Protein AF-A0A1Q6JUI9-F1 (afdb_monomer)

Radius of gyration: 13.81 Å; Cα contacts (8 Å, |Δi|>4): 188; chains: 1; bounding box: 29×48×34 Å

Sequence (106 aa):
MAEVKETKLFIFLDKEDIKRMEGTIKFDGDLVRLSSDGDIEFVRAENNAAVGRGCGLDERNKKLADIIKAGQNVQIQVYKKGGFVPIDVTASDGMLDLRKIVKKAK

Foldseek 3Di:
DDPPPLQQAEFEQEPVLLVVLVVLVVQQQQKWAADPVRWIFRAHPPPRDTPDIGGCPPPSNVSVSCQLVCFCSYWYWYQEVPGTDTAPFGADPRMGGSCSVNVVRD

Mean predicted aligned error: 5.69 Å

Solvent-accessible surface area (backbone atoms only — not comparable to full-atom values): 6004 Å² total; per-residue (Å²): 132,82,82,77,74,75,76,64,41,76,44,79,39,44,68,66,55,48,52,49,48,53,50,38,41,74,65,54,24,35,26,36,32,66,45,98,88,55,26,36,34,26,16,25,80,90,76,65,48,72,73,46,75,45,62,22,83,39,78,87,36,31,62,58,47,50,45,37,73,40,26,82,47,45,43,38,26,38,47,42,100,91,46,72,42,79,50,98,68,58,29,54,96,56,32,32,57,47,59,65,53,51,63,73,52,110

Secondary structure (DSSP, 8-state):
-------PEEEEE-HHHHHHHHHHHHTT--EEEE-TTS-EEEE-TTT--EEEEE-TTSHHHHHHHHHHHHTTSEEEEEEETTEEEEE----BTTEEEHHHHHHTT-

Structure (mmCIF, N/CA/C/O backbone):
data_AF-A0A1Q6JUI9-F1
#
_entry.id   AF-A0A1Q6JUI9-F1
#
loop_
_atom_site.group_PDB
_atom_site.id
_atom_site.type_symbol
_atom_site.label_atom_id
_atom_site.label_alt_id
_atom_site.label_comp_id
_atom_site.label_asym_id
_atom_site.label_entity_id
_atom_site.label_seq_id
_atom_site.pdbx_PDB_ins_code
_atom_site.Cartn_x
_atom_site.Cartn_y
_atom_site.Cartn_z
_atom_site.occupancy
_atom_site.B_iso_or_equiv
_atom_site.auth_seq_id
_atom_site.auth_comp_id
_atom_site.auth_asym_id
_atom_site.auth_atom_id
_atom_site.pdbx_PDB_model_num
ATOM 1 N N . MET A 1 1 ? -5.969 -35.258 3.066 1.00 43.38 1 MET A N 1
ATOM 2 C CA . MET A 1 1 ? -5.385 -34.002 2.557 1.00 43.38 1 MET A CA 1
ATOM 3 C C . MET A 1 1 ? -5.637 -32.955 3.621 1.00 43.38 1 MET A C 1
ATOM 5 O O . MET A 1 1 ? -6.794 -32.650 3.867 1.00 43.38 1 MET A O 1
ATOM 9 N N . ALA A 1 2 ? -4.606 -32.533 4.352 1.00 47.38 2 ALA A N 1
ATOM 10 C CA . ALA A 1 2 ? -4.763 -31.430 5.291 1.00 47.38 2 ALA A CA 1
ATOM 11 C C . ALA A 1 2 ? -4.923 -30.157 4.455 1.00 47.38 2 ALA A C 1
ATOM 13 O O . ALA A 1 2 ? -4.040 -29.851 3.656 1.00 47.38 2 ALA A O 1
ATOM 14 N N . GLU A 1 3 ? -6.055 -29.465 4.588 1.00 51.28 3 GLU A N 1
ATOM 15 C CA . GLU A 1 3 ? -6.160 -28.080 4.136 1.00 51.28 3 GLU A CA 1
ATOM 16 C C . GLU A 1 3 ? -5.033 -27.311 4.822 1.00 51.28 3 GLU A C 1
ATOM 18 O O . GLU A 1 3 ? -5.044 -27.116 6.041 1.00 51.28 3 GLU A O 1
ATOM 23 N N . VAL A 1 4 ? -4.017 -26.927 4.051 1.00 56.41 4 VAL A N 1
ATOM 24 C CA . VAL A 1 4 ? -3.057 -25.925 4.493 1.00 56.41 4 VAL A CA 1
ATOM 25 C C . VAL A 1 4 ? -3.888 -24.660 4.638 1.00 56.41 4 VAL A C 1
ATOM 27 O O . VAL A 1 4 ? -4.201 -24.009 3.647 1.00 56.41 4 VAL A O 1
ATOM 30 N N . LYS A 1 5 ? -4.340 -24.361 5.860 1.00 53.62 5 LYS A N 1
ATOM 31 C CA . LYS A 1 5 ? -4.909 -23.054 6.177 1.00 53.62 5 LYS A CA 1
ATOM 32 C C . LYS A 1 5 ? -3.805 -22.052 5.892 1.00 53.62 5 LYS A C 1
ATOM 34 O O . LYS A 1 5 ? -2.903 -21.896 6.711 1.00 53.62 5 LYS A O 1
ATOM 39 N N . GLU A 1 6 ? -3.836 -21.437 4.716 1.00 62.97 6 GLU A N 1
ATOM 40 C CA . GLU A 1 6 ? -2.978 -20.304 4.419 1.00 62.97 6 GLU A CA 1
ATOM 41 C C . GLU A 1 6 ? -3.217 -19.272 5.519 1.00 62.97 6 GLU A C 1
ATOM 43 O O . GLU A 1 6 ? -4.323 -18.754 5.700 1.00 62.97 6 GLU A O 1
ATOM 48 N N . THR A 1 7 ? -2.200 -19.066 6.355 1.00 71.75 7 THR A N 1
ATOM 49 C CA . THR A 1 7 ? -2.275 -18.094 7.437 1.00 71.75 7 THR A CA 1
ATOM 50 C C . THR A 1 7 ? -2.362 -16.724 6.787 1.00 71.75 7 THR A C 1
ATOM 52 O O . THR A 1 7 ? -1.365 -16.222 6.267 1.00 71.75 7 THR A O 1
ATOM 55 N N . LYS A 1 8 ? -3.560 -16.136 6.798 1.00 82.38 8 LYS A N 1
ATOM 56 C CA . LYS A 1 8 ? -3.782 -14.786 6.283 1.00 82.38 8 LYS A CA 1
ATOM 57 C C . LYS A 1 8 ? -2.912 -13.811 7.070 1.00 82.38 8 LYS A C 1
ATOM 59 O O . LYS A 1 8 ? -3.019 -13.738 8.295 1.00 82.38 8 LYS A O 1
ATOM 64 N N . LEU A 1 9 ? -2.044 -13.074 6.382 1.00 88.69 9 LEU A N 1
ATOM 65 C CA . LEU A 1 9 ? -1.188 -12.074 7.011 1.00 88.69 9 LEU A CA 1
ATOM 66 C C . LEU A 1 9 ? -2.037 -10.866 7.419 1.00 88.69 9 LEU A C 1
ATOM 68 O O . LEU A 1 9 ? -2.724 -10.281 6.586 1.00 88.69 9 LEU A O 1
ATOM 72 N N . PHE A 1 10 ? -1.993 -10.466 8.687 1.00 90.62 10 PHE A N 1
ATOM 73 C CA . PHE A 1 10 ? -2.701 -9.276 9.163 1.00 90.62 10 PHE A CA 1
ATOM 74 C C . PHE A 1 10 ? -1.737 -8.101 9.262 1.00 90.62 10 PHE A C 1
ATOM 76 O O . PHE A 1 10 ? -0.766 -8.158 10.015 1.00 90.62 10 PHE A O 1
ATOM 83 N N . ILE A 1 11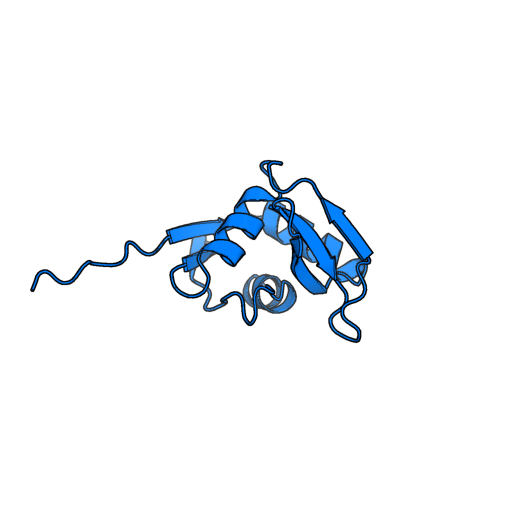 ? -2.021 -7.026 8.526 1.00 91.62 11 ILE A N 1
ATOM 84 C CA . ILE A 1 11 ? -1.202 -5.811 8.540 1.00 91.62 11 ILE A CA 1
ATOM 85 C C . ILE A 1 11 ? -2.035 -4.650 9.053 1.00 91.62 11 ILE A C 1
ATOM 87 O O . ILE A 1 11 ? -3.092 -4.337 8.509 1.00 91.62 11 ILE A O 1
ATOM 91 N N . PHE A 1 12 ? -1.529 -4.005 10.101 1.00 92.75 12 PHE A N 1
ATOM 92 C CA . PHE A 1 12 ? -2.189 -2.906 10.791 1.00 92.75 12 PHE A CA 1
ATOM 93 C C . PHE A 1 12 ? -1.539 -1.577 10.404 1.00 92.75 12 PHE A C 1
ATOM 95 O O . PHE A 1 12 ? -0.367 -1.327 10.702 1.00 92.75 12 PHE A O 1
ATOM 102 N N . LEU A 1 13 ? -2.324 -0.737 9.734 1.00 92.38 13 LEU A N 1
ATOM 103 C CA . LEU A 1 13 ? -1.950 0.603 9.306 1.00 92.38 13 LEU A CA 1
ATOM 104 C C . LEU A 1 13 ? -2.530 1.620 10.285 1.00 92.38 13 LEU A C 1
ATOM 106 O O . LEU A 1 13 ? -3.751 1.734 10.430 1.00 92.38 13 LEU A O 1
ATOM 110 N N . ASP A 1 14 ? -1.655 2.338 10.975 1.00 91.94 14 ASP A N 1
ATOM 111 C CA . ASP A 1 14 ? -2.038 3.366 11.936 1.00 91.94 14 ASP A CA 1
ATOM 112 C C . ASP A 1 14 ? -2.235 4.742 11.271 1.00 91.94 14 ASP A C 1
ATOM 114 O O . ASP A 1 14 ? -2.178 4.907 10.051 1.00 91.94 14 ASP A O 1
ATOM 118 N N . LYS A 1 15 ? -2.504 5.767 12.086 1.00 90.12 15 LYS A N 1
ATOM 119 C CA . LYS A 1 15 ? -2.712 7.136 11.592 1.00 90.12 15 LYS A CA 1
ATOM 120 C C . LYS A 1 15 ? -1.482 7.716 10.895 1.00 90.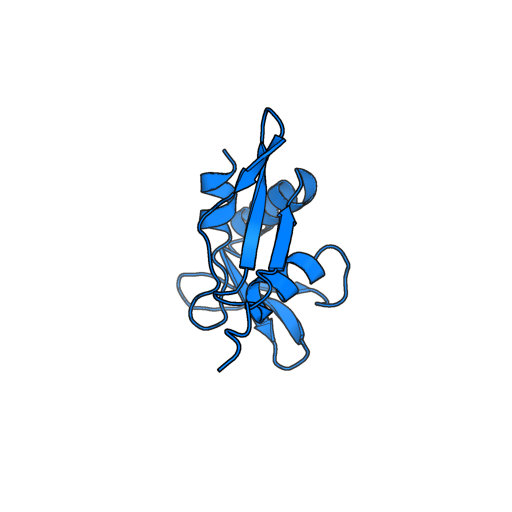12 15 LYS A C 1
ATOM 122 O O . LYS A 1 15 ? -1.651 8.540 9.999 1.00 90.12 15 LYS A O 1
ATOM 127 N N . GLU A 1 16 ? -0.275 7.375 11.334 1.00 90.44 16 GLU A N 1
ATOM 128 C CA . GLU A 1 16 ? 0.951 7.871 10.714 1.00 90.44 16 GLU A CA 1
ATOM 129 C C . GLU A 1 16 ? 1.194 7.199 9.369 1.00 90.44 16 GLU A C 1
ATOM 131 O O . GLU A 1 16 ? 1.545 7.889 8.412 1.00 90.44 16 GLU A O 1
ATOM 136 N N . ASP A 1 17 ? 0.926 5.896 9.265 1.00 91.12 17 ASP A N 1
ATOM 137 C CA . ASP A 1 17 ? 0.983 5.173 7.995 1.00 91.12 17 ASP A CA 1
ATOM 138 C C . ASP A 1 17 ? 0.049 5.812 6.960 1.00 91.12 17 ASP A C 1
ATOM 140 O O . ASP A 1 17 ? 0.474 6.152 5.855 1.00 91.12 17 ASP A O 1
ATOM 144 N N . ILE A 1 18 ? -1.210 6.068 7.339 1.00 91.75 18 ILE A N 1
ATOM 145 C CA . ILE A 1 18 ? -2.187 6.706 6.447 1.00 91.75 18 ILE A CA 1
ATOM 146 C C . ILE A 1 18 ? -1.761 8.127 6.065 1.00 91.75 18 ILE A C 1
ATOM 148 O O . ILE A 1 18 ? -1.820 8.476 4.887 1.00 91.75 18 ILE A O 1
ATOM 152 N N . LYS A 1 19 ? -1.274 8.939 7.015 1.00 90.44 19 LYS A N 1
ATOM 153 C CA . LYS A 1 19 ? -0.770 10.293 6.717 1.00 90.44 19 LYS A CA 1
ATOM 154 C C . LYS A 1 19 ? 0.407 10.277 5.743 1.00 90.44 19 LYS A C 1
ATOM 156 O O . LYS A 1 19 ? 0.507 11.164 4.898 1.00 90.44 19 LYS A O 1
ATOM 161 N N . ARG A 1 20 ? 1.303 9.293 5.855 1.00 89.44 20 ARG A N 1
ATOM 162 C CA . ARG A 1 20 ? 2.432 9.133 4.928 1.00 89.44 20 ARG A CA 1
ATOM 163 C C . ARG A 1 20 ? 1.940 8.777 3.531 1.00 89.44 20 ARG A C 1
ATOM 165 O O . ARG A 1 20 ? 2.348 9.439 2.585 1.00 89.44 20 ARG A O 1
ATOM 172 N N . MET A 1 21 ? 1.013 7.825 3.412 1.00 91.50 21 MET A N 1
ATOM 173 C CA . MET A 1 21 ? 0.396 7.472 2.125 1.00 91.50 21 MET A CA 1
ATOM 174 C C . MET A 1 21 ? -0.333 8.667 1.497 1.00 91.50 21 MET A C 1
ATOM 176 O O . MET A 1 21 ? -0.188 8.915 0.305 1.00 91.50 21 MET A O 1
ATOM 180 N N . GLU A 1 22 ? -1.063 9.454 2.295 1.00 91.25 22 GLU A N 1
ATOM 181 C CA . GLU A 1 22 ? -1.664 10.716 1.845 1.00 91.25 22 GLU A CA 1
ATOM 182 C C . GLU A 1 22 ? -0.616 11.710 1.338 1.00 91.25 22 GLU A C 1
ATOM 184 O O . GLU A 1 22 ? -0.853 12.394 0.344 1.00 91.25 22 GLU A O 1
ATOM 189 N N . GLY A 1 23 ? 0.530 11.799 2.015 1.00 90.94 23 GLY A N 1
ATOM 190 C CA . GLY A 1 23 ? 1.673 12.587 1.570 1.00 90.94 23 GLY A CA 1
ATOM 191 C C . GLY A 1 23 ? 2.169 12.130 0.203 1.00 90.94 23 GLY A C 1
ATOM 192 O O . GLY A 1 23 ? 2.234 12.944 -0.708 1.00 90.94 23 GLY A O 1
ATOM 193 N N . THR A 1 24 ? 2.439 10.837 0.031 1.00 90.75 24 THR A N 1
ATOM 194 C CA . THR A 1 24 ? 2.912 10.278 -1.242 1.00 90.75 24 THR A CA 1
ATOM 195 C C . THR A 1 24 ? 1.937 10.541 -2.392 1.00 90.75 24 THR A C 1
ATOM 197 O O . THR A 1 24 ? 2.361 10.992 -3.453 1.00 90.75 24 THR A O 1
ATOM 200 N N . ILE A 1 25 ? 0.632 10.347 -2.173 1.00 92.06 25 ILE A N 1
ATOM 201 C CA . ILE A 1 25 ? -0.403 10.630 -3.183 1.00 92.06 25 ILE A CA 1
ATOM 202 C C . ILE A 1 25 ? -0.391 12.112 -3.587 1.00 92.06 25 ILE A C 1
ATOM 204 O O . ILE A 1 25 ? -0.552 12.433 -4.758 1.00 92.06 25 ILE A O 1
ATOM 208 N N . LYS A 1 26 ? -0.159 13.038 -2.644 1.00 90.81 26 LYS A N 1
ATOM 209 C CA . LYS A 1 26 ? -0.037 14.476 -2.956 1.00 90.81 26 LYS A CA 1
ATOM 210 C C . LYS A 1 26 ? 1.185 14.819 -3.816 1.00 90.81 26 LYS A C 1
ATOM 212 O O . LYS A 1 26 ? 1.212 15.906 -4.381 1.00 90.81 26 LYS A O 1
ATOM 217 N N . PHE A 1 27 ? 2.173 13.929 -3.894 1.00 88.19 27 PHE A N 1
ATOM 218 C CA . PHE A 1 27 ? 3.352 14.041 -4.757 1.00 88.19 27 PHE A CA 1
ATOM 219 C C . PHE A 1 27 ? 3.264 13.103 -5.980 1.00 88.19 27 PHE A C 1
ATOM 221 O O . PHE A 1 27 ? 4.288 12.646 -6.484 1.00 88.19 27 PHE A O 1
ATOM 228 N N . ASP A 1 28 ? 2.047 12.789 -6.437 1.00 89.25 28 ASP A N 1
ATOM 229 C CA . ASP A 1 28 ? 1.734 11.928 -7.592 1.00 89.25 28 ASP A CA 1
ATOM 230 C C . ASP A 1 28 ? 2.181 10.454 -7.471 1.00 89.25 28 ASP A C 1
ATOM 232 O O . ASP A 1 28 ? 2.163 9.704 -8.448 1.00 89.25 28 ASP A O 1
ATOM 236 N N . GLY A 1 29 ? 2.561 9.985 -6.280 1.00 91.75 29 GLY A N 1
ATOM 237 C CA . GLY A 1 29 ? 2.901 8.579 -6.035 1.00 91.75 29 GLY A CA 1
ATOM 238 C C . GLY A 1 29 ? 1.677 7.750 -5.653 1.00 91.75 29 GLY A C 1
ATOM 239 O O . GLY A 1 29 ? 1.536 7.335 -4.504 1.00 91.75 29 GLY A O 1
ATOM 240 N N . ASP A 1 30 ? 0.779 7.534 -6.610 1.00 93.12 30 ASP A N 1
ATOM 241 C CA . ASP A 1 30 ? -0.493 6.826 -6.404 1.00 93.12 30 ASP A CA 1
ATOM 242 C C . ASP A 1 30 ? -0.333 5.327 -6.128 1.00 93.12 30 ASP A C 1
ATOM 244 O O . ASP A 1 30 ? -1.122 4.728 -5.385 1.00 93.12 30 ASP A O 1
ATOM 248 N N . LEU A 1 31 ? 0.657 4.713 -6.772 1.00 94.19 31 LEU A N 1
ATOM 249 C CA . LEU A 1 31 ? 0.899 3.280 -6.736 1.00 94.19 31 LEU A CA 1
ATOM 250 C C . LEU A 1 31 ? 2.238 2.987 -6.067 1.00 94.19 31 LEU A C 1
ATOM 252 O O . LEU A 1 31 ? 3.182 3.776 -6.133 1.00 94.19 31 LEU A O 1
ATOM 256 N N . VAL A 1 32 ? 2.324 1.813 -5.454 1.00 94.00 32 VAL A N 1
ATOM 257 C CA . VAL A 1 32 ? 3.536 1.319 -4.807 1.00 94.00 32 VAL A CA 1
ATOM 258 C C . VAL A 1 32 ? 3.869 -0.062 -5.326 1.00 94.00 32 VAL A C 1
ATOM 260 O O . VAL A 1 32 ? 2.999 -0.926 -5.360 1.00 94.00 32 VAL A O 1
ATOM 263 N N . ARG A 1 33 ? 5.127 -0.297 -5.685 1.00 93.25 33 ARG A N 1
ATOM 264 C CA . ARG A 1 33 ? 5.622 -1.625 -6.063 1.00 93.25 33 ARG A CA 1
ATOM 265 C C . ARG A 1 33 ? 6.945 -1.931 -5.381 1.00 93.25 33 ARG A C 1
ATOM 267 O O . ARG A 1 33 ? 7.596 -1.032 -4.849 1.00 93.25 33 ARG A O 1
ATOM 274 N N . LEU A 1 34 ? 7.339 -3.198 -5.429 1.00 92.44 34 LEU A N 1
ATOM 275 C CA . LEU A 1 34 ? 8.680 -3.612 -5.036 1.00 92.44 34 LEU A CA 1
ATOM 276 C C . LEU A 1 34 ? 9.618 -3.584 -6.242 1.00 92.44 34 LEU A C 1
ATOM 278 O O . LEU A 1 34 ? 9.271 -4.092 -7.308 1.00 92.44 34 LEU A O 1
ATOM 282 N N . SER A 1 35 ? 10.802 -3.006 -6.063 1.00 88.38 35 SER A N 1
ATOM 283 C CA . SER A 1 35 ? 11.901 -3.154 -7.012 1.00 88.38 35 SER A CA 1
ATOM 284 C C . SER A 1 35 ? 12.500 -4.560 -6.917 1.00 88.38 35 SER A C 1
ATOM 286 O O . SER A 1 35 ? 12.270 -5.294 -5.951 1.00 88.38 35 SER A O 1
ATOM 288 N N . SER A 1 36 ? 13.332 -4.920 -7.894 1.00 85.06 36 SER A N 1
ATOM 289 C CA . SER A 1 36 ? 14.081 -6.184 -7.895 1.00 85.06 36 SER A CA 1
ATOM 290 C C . SER A 1 36 ? 14.979 -6.358 -6.663 1.00 85.06 36 SER A C 1
ATOM 292 O O . SER A 1 36 ? 15.239 -7.485 -6.252 1.00 85.06 36 SER A O 1
ATOM 294 N N . ASP A 1 37 ? 15.410 -5.252 -6.050 1.00 84.50 37 ASP A N 1
ATOM 295 C CA . ASP A 1 37 ? 16.263 -5.246 -4.856 1.00 84.50 37 ASP A CA 1
ATOM 296 C C . ASP A 1 37 ? 15.450 -5.356 -3.550 1.00 84.50 37 ASP A C 1
ATOM 298 O O . ASP A 1 37 ? 16.011 -5.384 -2.456 1.00 84.50 37 ASP A O 1
ATOM 302 N N . GLY A 1 38 ? 14.116 -5.407 -3.647 1.00 84.12 38 GLY A N 1
ATOM 303 C CA . GLY A 1 38 ? 13.209 -5.438 -2.501 1.00 84.12 38 GLY A CA 1
ATOM 304 C C . GLY A 1 38 ? 12.911 -4.066 -1.892 1.00 84.12 38 GLY A C 1
ATOM 305 O O . GLY A 1 38 ? 12.289 -4.009 -0.830 1.00 84.12 38 GLY A O 1
ATOM 306 N N . ASP A 1 39 ? 13.318 -2.981 -2.554 1.00 89.69 39 ASP A N 1
ATOM 307 C CA . ASP A 1 39 ? 12.960 -1.614 -2.174 1.00 89.69 39 ASP A CA 1
ATOM 308 C C . ASP A 1 39 ? 11.554 -1.245 -2.619 1.00 89.69 39 ASP A C 1
ATOM 310 O O . ASP A 1 39 ? 10.983 -1.859 -3.514 1.00 89.69 39 ASP A O 1
ATOM 314 N N . ILE A 1 40 ? 11.013 -0.189 -2.022 1.00 92.00 40 ILE A 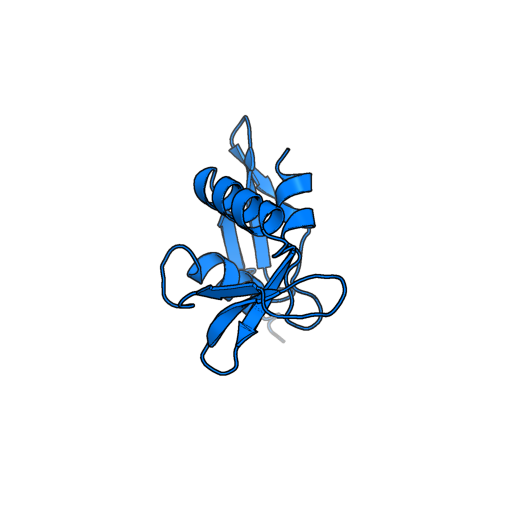N 1
ATOM 315 C CA . ILE A 1 40 ? 9.725 0.363 -2.407 1.00 92.00 40 ILE A CA 1
ATOM 316 C C . ILE A 1 40 ? 9.914 1.457 -3.457 1.00 92.00 40 ILE A C 1
ATOM 318 O O . ILE A 1 40 ? 10.660 2.413 -3.247 1.00 92.00 40 ILE A O 1
ATOM 322 N N . GLU A 1 41 ? 9.185 1.348 -4.562 1.00 93.81 41 GLU A N 1
ATOM 323 C CA . GLU A 1 41 ? 9.056 2.399 -5.568 1.00 93.81 41 GLU A CA 1
ATOM 324 C C . GLU A 1 41 ? 7.646 2.981 -5.536 1.00 93.81 41 GLU A C 1
ATOM 326 O O . GLU A 1 41 ? 6.655 2.251 -5.619 1.00 93.81 41 GLU A O 1
ATOM 331 N N . PHE A 1 42 ? 7.569 4.305 -5.449 1.00 93.25 42 PHE A N 1
ATOM 332 C CA . PHE A 1 42 ? 6.335 5.063 -5.605 1.00 93.25 42 PHE A CA 1
ATOM 333 C C . PHE A 1 42 ? 6.227 5.487 -7.064 1.00 93.25 42 PHE A C 1
ATOM 335 O O . PHE A 1 42 ? 7.145 6.122 -7.591 1.00 93.25 42 PHE A O 1
ATOM 342 N N . VAL A 1 43 ? 5.129 5.129 -7.722 1.00 94.44 43 VAL A N 1
ATOM 343 C CA . VAL A 1 43 ? 4.947 5.353 -9.158 1.00 94.44 43 VAL A CA 1
ATOM 344 C C . VAL A 1 43 ? 3.607 6.015 -9.454 1.00 94.44 43 VAL A C 1
ATOM 346 O O . VAL A 1 43 ? 2.625 5.841 -8.726 1.00 94.44 43 VAL A O 1
ATOM 349 N N . A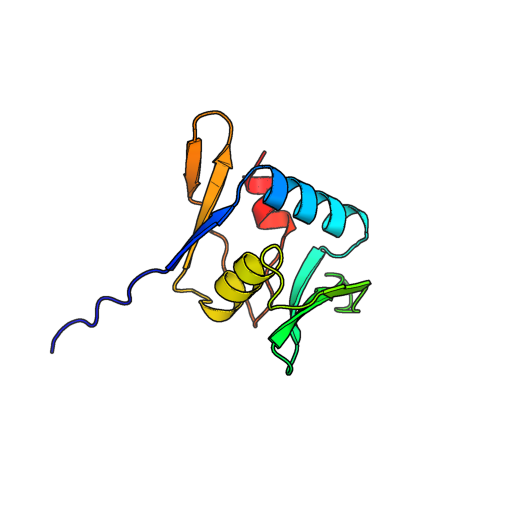RG A 1 44 ? 3.565 6.774 -10.548 1.00 94.00 44 ARG A N 1
ATOM 350 C CA . ARG A 1 44 ? 2.335 7.404 -11.035 1.00 94.00 44 ARG A CA 1
ATOM 351 C C . ARG A 1 44 ? 1.421 6.370 -11.671 1.00 94.00 44 ARG A C 1
ATOM 353 O O . ARG A 1 44 ? 1.879 5.543 -12.456 1.00 94.00 44 ARG A O 1
ATOM 360 N N . ALA A 1 45 ? 0.120 6.476 -11.419 1.00 90.94 45 ALA A N 1
ATOM 361 C CA . ALA A 1 45 ? -0.860 5.581 -12.031 1.00 90.94 45 ALA A CA 1
ATOM 362 C C . ALA A 1 45 ? -1.012 5.781 -13.554 1.00 90.94 45 ALA A C 1
ATOM 364 O O . ALA A 1 45 ? -1.430 4.859 -14.244 1.00 90.94 45 ALA A O 1
ATOM 365 N N . GLU A 1 46 ? -0.698 6.971 -14.080 1.00 89.69 46 GLU A N 1
ATOM 366 C CA . GLU A 1 46 ? -0.902 7.312 -15.499 1.00 89.69 46 GLU A CA 1
ATOM 367 C C . GLU A 1 46 ? 0.102 6.638 -16.451 1.00 89.69 46 GLU A C 1
ATOM 369 O O . GLU A 1 46 ? -0.254 6.262 -17.564 1.00 89.69 46 GLU A O 1
ATOM 374 N N . ASN A 1 47 ? 1.361 6.499 -16.028 1.00 90.69 47 ASN A N 1
ATOM 375 C CA . ASN A 1 47 ? 2.473 6.111 -16.900 1.00 90.69 47 ASN A CA 1
ATOM 376 C C . ASN A 1 47 ? 3.484 5.173 -16.223 1.00 90.69 47 ASN A C 1
ATOM 378 O O . ASN A 1 47 ? 4.508 4.853 -16.823 1.00 90.69 47 ASN A O 1
ATOM 382 N N . ASN A 1 48 ? 3.225 4.746 -14.981 1.00 89.38 48 ASN A N 1
ATOM 383 C CA . ASN A 1 48 ? 4.120 3.914 -14.174 1.00 89.38 48 ASN A CA 1
ATOM 384 C C . ASN A 1 48 ? 5.533 4.499 -13.978 1.00 89.38 48 ASN A C 1
ATOM 386 O O . ASN A 1 48 ? 6.465 3.762 -13.647 1.00 89.38 48 ASN A O 1
ATOM 390 N N . ALA A 1 49 ? 5.710 5.812 -14.160 1.00 91.44 49 ALA A N 1
ATOM 391 C CA . ALA A 1 49 ? 6.977 6.477 -13.897 1.00 91.44 49 ALA A CA 1
ATOM 392 C C . ALA A 1 49 ? 7.220 6.557 -12.386 1.00 91.44 49 ALA A C 1
ATOM 394 O O . ALA A 1 49 ? 6.334 6.959 -11.625 1.00 91.44 49 ALA A O 1
ATOM 395 N N . ALA A 1 50 ? 8.429 6.196 -11.958 1.00 91.38 50 ALA A N 1
ATOM 396 C CA . ALA A 1 50 ? 8.840 6.328 -10.569 1.00 91.38 50 ALA A CA 1
ATOM 397 C C . ALA A 1 50 ? 9.014 7.803 -10.194 1.00 91.38 50 ALA A C 1
ATOM 399 O O . ALA A 1 50 ? 9.722 8.549 -10.868 1.00 91.38 50 ALA A O 1
ATOM 400 N N . VAL A 1 51 ? 8.374 8.207 -9.100 1.00 91.50 51 VAL A N 1
ATOM 401 C CA . VAL A 1 51 ? 8.474 9.556 -8.515 1.00 91.50 51 VAL A CA 1
ATOM 402 C C . VAL A 1 51 ? 9.293 9.566 -7.231 1.00 91.50 51 VAL A C 1
ATOM 404 O O . VAL A 1 51 ? 9.724 10.621 -6.775 1.00 91.50 51 VAL A O 1
ATOM 407 N N . GLY A 1 52 ? 9.543 8.391 -6.657 1.00 89.19 52 GLY A N 1
ATOM 408 C CA . GLY A 1 52 ? 10.375 8.240 -5.477 1.00 89.19 52 GLY A CA 1
ATOM 409 C C . GLY A 1 52 ? 10.709 6.783 -5.202 1.00 89.19 52 GLY A C 1
ATOM 410 O O . GLY A 1 52 ? 10.009 5.869 -5.639 1.00 89.19 52 GLY A O 1
ATOM 411 N N . ARG A 1 53 ? 11.782 6.577 -4.441 1.00 89.62 53 ARG A N 1
ATOM 412 C CA . ARG A 1 53 ? 12.219 5.264 -3.966 1.00 89.62 53 ARG A CA 1
ATOM 413 C C . ARG A 1 53 ? 12.500 5.348 -2.472 1.00 89.62 53 ARG A C 1
ATOM 415 O O . ARG A 1 53 ? 12.995 6.363 -1.986 1.00 89.62 53 ARG A O 1
ATOM 422 N N . GLY A 1 54 ? 12.164 4.292 -1.749 1.00 85.94 54 GLY A N 1
ATOM 423 C CA . GLY A 1 54 ? 12.422 4.156 -0.323 1.00 85.94 54 GLY A CA 1
ATOM 424 C C . GLY A 1 54 ? 12.989 2.780 -0.012 1.00 85.94 54 GLY A C 1
ATOM 425 O O . GLY A 1 54 ? 12.627 1.797 -0.654 1.00 85.94 54 GLY A O 1
ATOM 426 N N . CYS A 1 55 ? 13.862 2.708 0.992 1.00 83.81 55 CYS A N 1
ATOM 427 C CA . CYS A 1 55 ? 14.413 1.435 1.448 1.00 83.81 55 CYS A CA 1
ATOM 428 C C . CYS A 1 55 ? 13.278 0.522 1.931 1.00 83.81 55 CYS A C 1
ATOM 430 O O . CYS A 1 55 ? 12.518 0.914 2.821 1.00 83.81 55 CYS A O 1
ATOM 432 N N . GLY A 1 56 ? 13.157 -0.678 1.362 1.00 75.44 56 GLY A N 1
ATOM 433 C CA . GLY A 1 56 ? 12.084 -1.624 1.710 1.00 75.44 56 GLY A CA 1
ATOM 434 C C . GLY A 1 56 ? 12.227 -2.241 3.105 1.00 75.44 56 GLY A C 1
ATOM 435 O O . GLY A 1 56 ? 11.267 -2.783 3.650 1.00 75.44 56 GLY A O 1
ATOM 436 N N . LEU A 1 57 ? 13.420 -2.124 3.697 1.00 76.94 57 LEU A N 1
ATOM 437 C CA . LEU A 1 57 ? 13.728 -2.562 5.059 1.00 76.94 57 LEU A CA 1
ATOM 438 C C . LEU A 1 57 ? 13.459 -1.482 6.116 1.00 76.94 57 LEU A C 1
ATOM 440 O O . LEU A 1 57 ? 13.477 -1.797 7.305 1.00 76.94 57 LEU A O 1
ATOM 444 N N . ASP A 1 58 ? 13.206 -0.231 5.710 1.00 83.75 58 ASP A N 1
ATOM 445 C CA . ASP A 1 58 ? 12.767 0.811 6.643 1.00 83.75 58 ASP A CA 1
ATOM 446 C C . ASP A 1 58 ? 11.424 0.390 7.248 1.00 83.75 58 ASP A C 1
ATOM 448 O O . ASP A 1 58 ? 10.509 -0.017 6.528 1.00 83.75 58 ASP A O 1
ATOM 452 N N . GLU A 1 59 ? 11.294 0.486 8.570 1.00 77.88 59 GLU A N 1
ATOM 453 C CA . GLU A 1 59 ? 10.099 0.054 9.303 1.00 77.88 59 GLU A CA 1
ATOM 454 C C . GLU A 1 59 ? 8.807 0.670 8.736 1.00 77.88 59 GLU A C 1
ATOM 456 O O . GLU A 1 59 ? 7.764 0.015 8.690 1.00 77.88 59 GLU A O 1
ATOM 461 N N . ARG A 1 60 ? 8.896 1.897 8.206 1.00 78.06 60 ARG A N 1
ATOM 462 C CA . ARG A 1 60 ? 7.777 2.634 7.599 1.00 78.06 60 ARG A CA 1
ATOM 463 C C . ARG A 1 60 ? 7.353 2.067 6.243 1.00 78.06 60 ARG A C 1
ATOM 465 O O . ARG A 1 60 ? 6.193 2.190 5.863 1.00 78.06 60 ARG A O 1
ATOM 472 N N . ASN A 1 61 ? 8.279 1.446 5.520 1.00 85.19 61 ASN A N 1
ATOM 473 C CA . ASN A 1 61 ? 8.068 0.868 4.192 1.00 85.19 61 ASN A CA 1
ATOM 474 C C . ASN A 1 61 ? 7.817 -0.641 4.249 1.00 85.19 61 ASN A C 1
ATOM 476 O O . ASN A 1 61 ? 7.149 -1.190 3.372 1.00 85.19 61 AS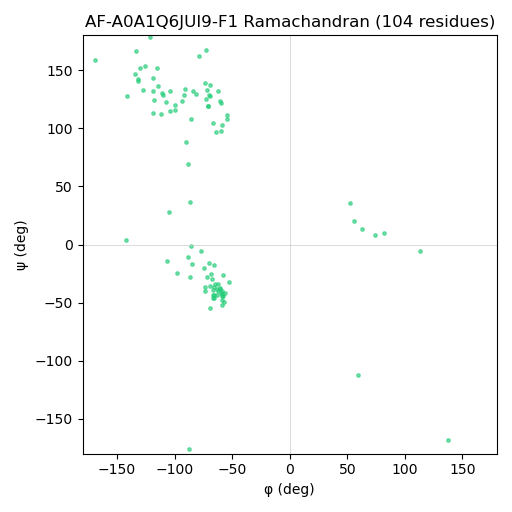N A O 1
ATOM 480 N N . LYS A 1 62 ? 8.295 -1.305 5.304 1.00 87.44 62 LYS A N 1
ATOM 481 C CA . LYS A 1 62 ? 8.165 -2.748 5.503 1.00 87.44 62 LYS A CA 1
ATOM 482 C C . LYS A 1 62 ? 6.710 -3.209 5.463 1.00 87.44 62 LYS A C 1
ATOM 484 O O . LYS A 1 62 ? 6.407 -4.186 4.792 1.00 87.44 62 LYS A O 1
ATOM 489 N N . LYS A 1 63 ? 5.788 -2.463 6.086 1.00 90.56 63 LYS A N 1
ATOM 490 C CA . LYS A 1 63 ? 4.349 -2.781 6.035 1.00 90.56 63 LYS A CA 1
ATOM 491 C C . LYS A 1 63 ? 3.816 -2.797 4.597 1.00 90.56 63 LYS A C 1
ATOM 493 O O . LYS A 1 63 ? 3.074 -3.701 4.236 1.00 90.56 63 LYS A O 1
ATOM 498 N N . LEU A 1 64 ? 4.206 -1.827 3.765 1.00 90.69 64 LEU A N 1
ATOM 499 C CA . LEU A 1 64 ? 3.820 -1.783 2.349 1.00 90.69 64 LEU A CA 1
ATOM 500 C C . LEU A 1 64 ? 4.446 -2.944 1.566 1.00 90.69 64 LEU A C 1
ATOM 502 O O . LEU A 1 64 ? 3.754 -3.596 0.787 1.00 90.69 64 LEU A O 1
ATOM 506 N N . ALA A 1 65 ? 5.725 -3.233 1.814 1.00 90.44 65 ALA A N 1
ATOM 507 C CA . ALA A 1 65 ? 6.428 -4.358 1.205 1.00 90.44 65 ALA A CA 1
ATOM 508 C C . ALA A 1 65 ? 5.752 -5.695 1.529 1.00 90.44 65 ALA A C 1
ATOM 510 O O . ALA A 1 65 ? 5.550 -6.514 0.635 1.00 90.44 65 ALA A O 1
ATOM 511 N N . ASP A 1 66 ? 5.362 -5.896 2.786 1.00 89.62 66 ASP A N 1
ATOM 512 C CA . ASP A 1 66 ? 4.697 -7.111 3.246 1.00 89.62 66 ASP A CA 1
ATOM 513 C C . ASP A 1 66 ? 3.296 -7.252 2.628 1.00 89.62 66 ASP A C 1
ATOM 515 O O . ASP A 1 66 ? 2.937 -8.348 2.199 1.00 89.62 66 ASP A O 1
ATOM 519 N N . ILE A 1 67 ? 2.536 -6.154 2.485 1.00 90.62 67 ILE A N 1
ATOM 520 C CA . ILE A 1 67 ? 1.251 -6.159 1.758 1.00 90.62 67 ILE A CA 1
ATOM 521 C C . ILE A 1 67 ? 1.459 -6.620 0.311 1.00 90.62 67 ILE A C 1
ATOM 523 O O . ILE A 1 67 ? 0.724 -7.478 -0.177 1.00 90.62 67 ILE A O 1
ATOM 527 N N . ILE A 1 68 ? 2.457 -6.059 -0.378 1.00 91.50 68 ILE A N 1
ATOM 528 C CA . ILE A 1 68 ? 2.729 -6.373 -1.786 1.00 91.50 68 ILE A CA 1
ATOM 529 C C . ILE A 1 68 ? 3.173 -7.832 -1.940 1.00 91.50 68 ILE A C 1
ATOM 531 O O . ILE A 1 68 ? 2.640 -8.537 -2.795 1.00 91.50 68 ILE A O 1
ATOM 535 N N . LYS A 1 69 ? 4.094 -8.307 -1.090 1.00 88.94 69 LYS A N 1
ATOM 536 C CA . LYS A 1 69 ? 4.590 -9.696 -1.105 1.00 88.94 69 LYS A CA 1
ATOM 537 C C . LYS A 1 69 ? 3.497 -10.715 -0.809 1.00 88.94 69 LYS A C 1
ATOM 539 O O . LYS A 1 69 ? 3.493 -11.785 -1.406 1.00 88.94 69 LYS A O 1
ATOM 544 N N . ALA A 1 70 ? 2.593 -10.398 0.114 1.00 88.12 70 ALA A N 1
ATOM 545 C CA . ALA A 1 70 ? 1.516 -11.301 0.498 1.00 88.12 70 ALA A CA 1
ATOM 546 C C . ALA A 1 70 ? 0.396 -11.386 -0.555 1.00 88.12 70 ALA A C 1
ATOM 548 O O . ALA A 1 70 ? -0.354 -12.362 -0.565 1.00 88.12 70 ALA A O 1
ATOM 549 N N . GLY A 1 71 ? 0.277 -10.402 -1.455 1.00 86.44 71 GLY A N 1
ATOM 550 C CA . GLY A 1 71 ? -0.668 -10.439 -2.572 1.00 86.44 71 GLY A CA 1
ATOM 551 C C . GLY A 1 71 ? -2.124 -10.559 -2.109 1.00 86.44 71 GLY A C 1
ATOM 552 O O . GLY A 1 71 ? -2.671 -9.627 -1.525 1.00 86.44 71 GLY A O 1
ATOM 553 N N . GLN A 1 72 ? -2.765 -11.701 -2.386 1.00 84.56 72 GLN A N 1
ATOM 554 C CA . GLN A 1 72 ? -4.139 -11.997 -1.944 1.00 84.56 72 GLN A CA 1
ATOM 555 C C . GLN A 1 72 ? -4.211 -12.568 -0.518 1.00 84.56 72 GLN A C 1
ATOM 557 O O . GLN A 1 72 ? -5.267 -12.525 0.114 1.00 84.56 72 GLN A O 1
ATOM 562 N N . ASN A 1 73 ? -3.095 -13.057 0.026 1.00 87.56 73 ASN A N 1
ATOM 563 C CA . ASN A 1 73 ? -3.031 -13.681 1.345 1.00 87.56 73 ASN A CA 1
ATOM 564 C C . ASN A 1 73 ? -2.813 -12.650 2.478 1.00 87.56 73 ASN A C 1
ATOM 566 O O . ASN A 1 73 ? -2.095 -12.899 3.448 1.00 87.56 73 ASN A O 1
ATOM 570 N N . VAL A 1 74 ? -3.415 -11.461 2.361 1.00 90.25 74 VAL A N 1
ATOM 571 C CA . VAL A 1 74 ? -3.291 -10.367 3.338 1.00 90.25 74 VAL A CA 1
ATOM 572 C C . VAL A 1 74 ? -4.649 -9.779 3.707 1.00 90.25 74 VAL A C 1
ATOM 574 O O . VAL A 1 74 ? -5.536 -9.617 2.873 1.00 90.25 74 VAL A O 1
ATOM 577 N N . GLN A 1 75 ? -4.832 -9.458 4.986 1.00 91.44 75 GLN A N 1
ATOM 578 C CA . GLN A 1 75 ? -5.910 -8.614 5.485 1.00 91.44 75 GLN A CA 1
ATOM 579 C C . GLN A 1 75 ? -5.316 -7.307 5.996 1.00 91.44 75 GLN A C 1
ATOM 581 O O . GLN A 1 75 ? -4.646 -7.274 7.030 1.00 91.44 75 GLN A O 1
ATOM 586 N N . ILE A 1 76 ? -5.614 -6.216 5.297 1.00 91.75 76 ILE A N 1
ATOM 587 C CA . ILE A 1 76 ? -5.220 -4.880 5.734 1.00 91.75 76 ILE A CA 1
ATOM 588 C C . ILE A 1 76 ? -6.261 -4.368 6.730 1.00 91.75 76 ILE A C 1
ATOM 590 O O . ILE A 1 76 ? -7.468 -4.452 6.486 1.00 91.75 76 ILE A O 1
ATOM 594 N N . GLN A 1 77 ? -5.775 -3.851 7.851 1.00 92.81 77 GLN A N 1
ATOM 595 C CA . GLN A 1 77 ? -6.538 -3.288 8.955 1.00 92.81 77 GLN A CA 1
ATOM 596 C C . GLN A 1 77 ? -6.139 -1.819 9.108 1.00 92.81 77 GLN A C 1
ATOM 598 O O . GLN A 1 77 ? -5.000 -1.526 9.458 1.00 92.81 77 GLN A O 1
ATOM 603 N N . VAL A 1 78 ? -7.049 -0.882 8.846 1.00 92.19 78 VAL A N 1
ATOM 604 C CA . VAL A 1 78 ? -6.755 0.560 8.909 1.00 92.19 78 VAL A CA 1
ATOM 605 C C . VAL A 1 78 ? -7.340 1.174 10.170 1.00 92.19 78 VAL A C 1
ATOM 607 O O . VAL A 1 78 ? -8.515 0.976 10.474 1.00 92.19 78 VAL A O 1
ATOM 610 N N . TYR A 1 79 ? -6.540 1.956 10.893 1.00 89.44 79 TYR A N 1
ATOM 611 C CA . TYR A 1 79 ? -6.998 2.668 12.078 1.00 89.44 79 TYR A CA 1
ATOM 612 C C . TYR A 1 79 ? -7.949 3.819 11.719 1.00 89.44 79 TYR A C 1
ATOM 614 O O . TYR A 1 79 ? -7.567 4.792 11.066 1.00 89.44 79 TYR A O 1
ATOM 622 N N . LYS A 1 80 ? -9.180 3.744 12.227 1.00 85.94 80 LYS A N 1
ATOM 623 C CA . LYS A 1 80 ? -10.239 4.751 12.094 1.00 85.94 80 LYS A CA 1
ATOM 624 C C . LYS A 1 80 ? -10.714 5.261 13.456 1.00 85.94 80 LYS A C 1
ATOM 626 O O . LYS A 1 80 ? -10.258 4.818 14.511 1.00 85.94 80 LYS A O 1
ATOM 631 N N . LYS A 1 81 ? -11.661 6.212 13.451 1.00 79.69 81 LYS A N 1
AT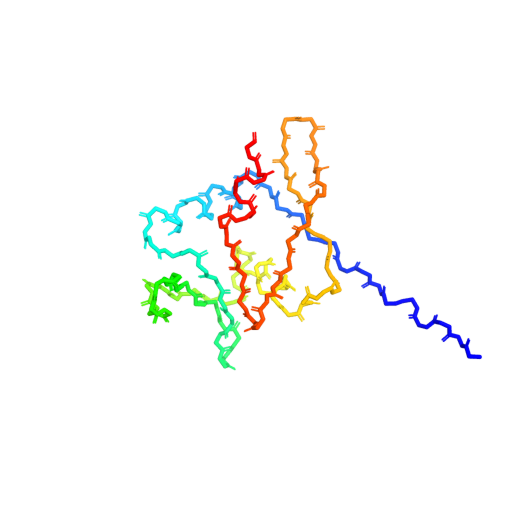OM 632 C CA . LYS A 1 81 ? -12.389 6.630 14.663 1.00 79.69 81 LYS A CA 1
ATOM 633 C C . LYS A 1 81 ? -13.113 5.413 15.260 1.00 79.69 81 LYS A C 1
ATOM 635 O O . LYS A 1 81 ? -14.139 5.002 14.735 1.00 79.69 81 LYS A O 1
ATOM 640 N N . GLY A 1 82 ? -12.562 4.853 16.336 1.00 79.88 82 GLY A N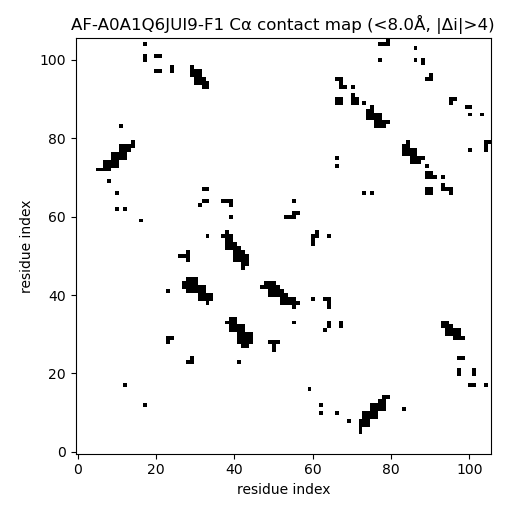 1
ATOM 641 C CA . GLY A 1 82 ? -13.136 3.709 17.055 1.00 79.88 82 GLY A CA 1
ATOM 642 C C . GLY A 1 82 ? -12.334 2.407 16.972 1.00 79.88 82 GLY A C 1
ATOM 643 O O . GLY A 1 82 ? -12.685 1.466 17.672 1.00 79.88 82 GLY A O 1
ATOM 644 N N . GLY A 1 83 ? -11.252 2.346 16.185 1.00 89.38 83 GLY A N 1
ATOM 645 C CA . GLY A 1 83 ? -10.371 1.173 16.126 1.00 89.38 83 GLY A CA 1
ATOM 646 C C . GLY A 1 83 ? -9.929 0.801 14.713 1.00 89.38 83 GLY A C 1
ATOM 647 O O . GLY A 1 83 ? -10.095 1.574 13.770 1.00 89.38 83 GLY A O 1
ATOM 648 N N . PHE A 1 84 ? -9.341 -0.386 14.578 1.00 91.56 84 PHE A N 1
ATOM 649 C CA . PHE A 1 84 ? -8.905 -0.926 13.293 1.00 91.56 84 PHE A CA 1
ATOM 650 C C . PHE A 1 84 ? -10.074 -1.555 12.532 1.00 91.56 84 PHE A C 1
ATOM 652 O O . PHE A 1 84 ? -10.810 -2.371 13.084 1.00 91.56 84 PHE A O 1
ATOM 659 N N . VAL A 1 85 ? -10.229 -1.173 11.266 1.00 90.62 85 VAL A N 1
ATOM 660 C CA . VAL A 1 85 ? -11.290 -1.654 10.377 1.00 90.62 85 VAL A CA 1
ATOM 661 C C . VAL A 1 85 ? -10.663 -2.378 9.185 1.00 90.62 85 VAL A C 1
ATOM 663 O O . VAL A 1 85 ? -9.756 -1.818 8.556 1.00 90.62 85 VAL A O 1
ATOM 666 N N . PRO A 1 86 ? -11.143 -3.583 8.834 1.00 91.62 86 PRO A N 1
ATOM 667 C CA . PRO A 1 86 ? -10.613 -4.310 7.696 1.00 91.62 86 PRO A CA 1
ATOM 668 C C . PRO A 1 86 ? -10.999 -3.605 6.400 1.00 91.62 86 PRO A C 1
ATOM 670 O O . PRO A 1 86 ? -12.145 -3.1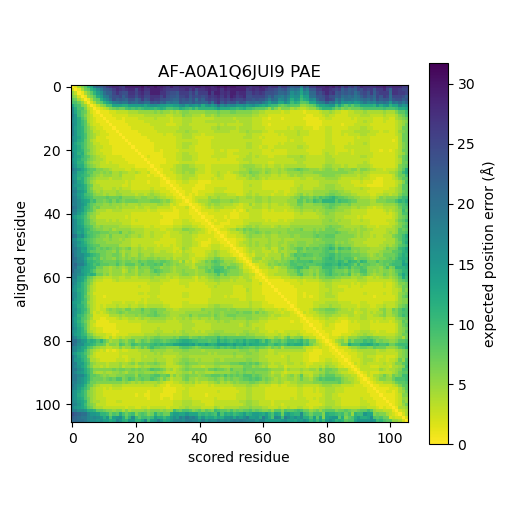86 6.221 1.00 91.62 86 PRO A O 1
ATOM 673 N N . ILE A 1 87 ? -10.051 -3.505 5.474 1.00 89.44 87 ILE A N 1
ATOM 674 C CA . ILE A 1 87 ? -10.316 -3.029 4.120 1.00 89.44 87 ILE A CA 1
ATOM 675 C C . ILE A 1 87 ? -9.991 -4.114 3.105 1.00 89.44 87 ILE A C 1
ATOM 677 O O . ILE A 1 87 ? -9.030 -4.867 3.245 1.00 89.44 87 ILE A O 1
ATOM 681 N N . ASP A 1 88 ? -10.812 -4.164 2.066 1.00 86.00 88 ASP A N 1
ATOM 682 C CA . ASP A 1 88 ? -10.599 -5.037 0.921 1.00 86.00 88 ASP A CA 1
ATOM 683 C C . ASP A 1 88 ? -9.756 -4.299 -0.127 1.00 86.00 88 ASP A C 1
ATOM 685 O O . ASP A 1 88 ? -10.280 -3.519 -0.935 1.00 86.00 88 ASP A O 1
ATOM 689 N N . VAL A 1 89 ? -8.436 -4.419 0.013 1.00 86.00 89 VAL A N 1
ATOM 690 C CA . VAL A 1 89 ? -7.422 -3.905 -0.912 1.00 86.00 89 VAL A CA 1
ATOM 691 C C . VAL A 1 89 ? -6.309 -4.941 -0.994 1.00 86.00 89 VAL A C 1
ATOM 693 O O . VAL A 1 89 ? -5.761 -5.346 0.027 1.00 86.00 89 VAL A O 1
ATOM 696 N N . THR A 1 90 ? -5.965 -5.332 -2.213 1.00 83.94 90 THR A N 1
ATOM 697 C CA . THR A 1 90 ? -4.888 -6.273 -2.517 1.00 83.94 90 THR A CA 1
ATOM 698 C C . THR A 1 90 ? -3.925 -5.642 -3.513 1.00 83.94 90 THR A C 1
ATOM 700 O O . THR A 1 90 ? -4.313 -4.777 -4.309 1.00 83.94 90 THR A O 1
ATOM 703 N N . ALA A 1 91 ? -2.667 -6.078 -3.484 1.00 86.38 91 ALA A N 1
ATOM 704 C CA . ALA A 1 91 ? -1.744 -5.754 -4.560 1.00 86.38 91 ALA A CA 1
ATOM 705 C C . ALA A 1 91 ? -2.178 -6.502 -5.833 1.00 86.38 91 ALA A C 1
ATOM 707 O O . ALA A 1 91 ? -2.419 -7.708 -5.795 1.00 86.38 91 ALA A O 1
ATOM 708 N N . SER A 1 92 ? -2.325 -5.779 -6.941 1.00 79.31 92 SER A N 1
ATOM 709 C CA . SER A 1 92 ? -2.656 -6.325 -8.264 1.00 79.31 92 SER A CA 1
ATOM 710 C C . SER A 1 92 ? -1.436 -6.159 -9.160 1.00 79.31 92 SER A C 1
ATOM 712 O O . SER A 1 92 ? -0.849 -5.080 -9.175 1.00 79.31 92 SER A O 1
ATOM 714 N N . ASP A 1 93 ? -1.014 -7.222 -9.844 1.00 81.19 93 ASP A N 1
ATOM 715 C CA . ASP A 1 93 ? 0.179 -7.219 -10.707 1.00 81.19 93 ASP A CA 1
ATOM 716 C C . ASP A 1 93 ? 1.452 -6.697 -10.005 1.00 81.19 93 ASP A C 1
ATOM 718 O O . ASP A 1 93 ? 2.282 -6.004 -10.590 1.00 81.19 93 ASP A O 1
ATOM 722 N N . GLY A 1 94 ? 1.594 -6.991 -8.706 1.00 84.38 94 GLY A N 1
ATOM 723 C CA . GLY A 1 94 ? 2.722 -6.529 -7.886 1.00 84.38 94 GLY A CA 1
ATOM 724 C C . GLY A 1 94 ? 2.674 -5.043 -7.503 1.00 84.38 94 GLY A C 1
ATOM 725 O O . GLY A 1 94 ? 3.634 -4.536 -6.923 1.00 84.38 94 GLY A O 1
ATOM 726 N N . MET A 1 95 ? 1.567 -4.352 -7.792 1.00 90.94 95 MET A N 1
ATOM 727 C CA . MET A 1 95 ? 1.346 -2.946 -7.456 1.00 90.94 95 MET A CA 1
ATOM 728 C C . MET A 1 95 ? 0.206 -2.772 -6.448 1.00 90.94 95 MET A C 1
ATOM 730 O O . MET A 1 95 ? -0.871 -3.356 -6.570 1.00 90.94 95 MET A O 1
ATOM 734 N N . LEU A 1 96 ? 0.422 -1.916 -5.457 1.00 93.1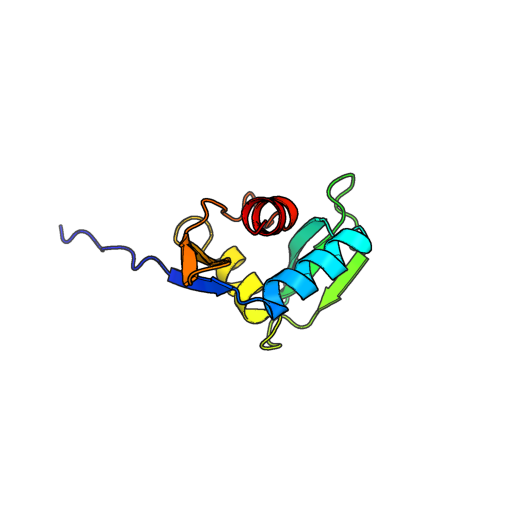9 96 LEU A N 1
ATOM 735 C CA . LEU A 1 96 ? -0.547 -1.540 -4.437 1.00 93.19 96 LEU A CA 1
ATOM 736 C C . LEU A 1 96 ? -1.041 -0.111 -4.681 1.00 93.19 96 LEU A C 1
ATOM 738 O O . LEU A 1 96 ? -0.249 0.827 -4.696 1.00 93.19 96 LEU A O 1
ATOM 742 N N . ASP A 1 97 ? -2.354 0.063 -4.833 1.00 93.06 97 ASP A N 1
ATOM 743 C CA . ASP A 1 97 ? -2.976 1.383 -5.005 1.00 93.06 97 ASP A CA 1
ATOM 744 C C . ASP A 1 97 ? -3.252 2.038 -3.642 1.00 93.06 97 ASP A C 1
ATOM 746 O O . ASP A 1 97 ? -4.171 1.641 -2.913 1.00 93.06 97 ASP A O 1
ATOM 750 N N . LEU A 1 98 ? -2.474 3.071 -3.304 1.00 92.31 98 LEU A N 1
ATOM 751 C CA . LEU A 1 98 ? -2.587 3.776 -2.025 1.00 92.31 98 LEU A CA 1
ATOM 752 C C . LEU A 1 98 ? -3.900 4.546 -1.901 1.00 92.31 98 LEU A C 1
ATOM 754 O O . LEU A 1 98 ? -4.436 4.687 -0.798 1.00 92.31 98 LEU A O 1
ATOM 758 N N . ARG A 1 99 ? -4.471 5.014 -3.016 1.00 91.81 99 ARG A N 1
ATOM 759 C CA . ARG A 1 99 ? -5.725 5.782 -3.005 1.00 91.81 99 ARG A CA 1
ATOM 760 C C . ARG A 1 99 ? -6.876 4.924 -2.510 1.00 91.81 99 ARG A C 1
ATOM 762 O O . ARG A 1 99 ? -7.758 5.433 -1.822 1.00 91.81 99 ARG A O 1
ATOM 769 N N . LYS A 1 100 ? -6.869 3.621 -2.809 1.00 90.06 100 LYS A N 1
ATOM 770 C CA . LYS A 1 100 ? -7.881 2.683 -2.298 1.00 90.06 100 LYS A CA 1
ATOM 771 C C . LYS A 1 100 ? -7.785 2.521 -0.783 1.00 90.06 100 LYS A C 1
ATOM 773 O O . LYS A 1 100 ? -8.823 2.438 -0.131 1.00 90.06 100 LYS A O 1
ATOM 778 N N . ILE A 1 101 ? -6.572 2.532 -0.231 1.00 89.44 101 ILE A N 1
ATOM 779 C CA . ILE A 1 101 ? -6.335 2.460 1.216 1.00 89.44 101 ILE A CA 1
ATOM 780 C C . ILE A 1 101 ? -6.801 3.755 1.883 1.00 89.44 101 ILE A C 1
ATOM 782 O O . ILE A 1 101 ? -7.656 3.725 2.763 1.00 89.44 101 ILE A O 1
ATOM 786 N N . VAL A 1 102 ? -6.308 4.901 1.409 1.00 87.12 102 VAL A N 1
ATOM 787 C CA . VAL A 1 102 ? -6.595 6.225 1.981 1.00 87.12 102 VAL A CA 1
ATOM 788 C C . VAL A 1 102 ? -8.068 6.614 1.837 1.00 87.12 102 VAL A C 1
ATOM 790 O O . VAL A 1 102 ? -8.679 7.090 2.793 1.00 87.12 102 VAL A O 1
ATOM 793 N N . LYS A 1 103 ? -8.691 6.390 0.672 1.00 79.94 103 LYS A N 1
ATOM 794 C CA . LYS A 1 103 ? -10.121 6.686 0.466 1.00 79.94 103 LYS A CA 1
ATOM 795 C C . LYS A 1 103 ? -10.995 5.852 1.393 1.00 79.94 103 LYS A C 1
ATOM 797 O O . LYS A 1 103 ? -11.963 6.372 1.936 1.00 79.94 103 LYS A O 1
ATOM 802 N N . LYS A 1 104 ? -10.640 4.579 1.593 1.00 65.44 104 LYS A N 1
ATOM 803 C CA . LYS A 1 104 ? -11.313 3.704 2.555 1.00 65.44 104 LYS A CA 1
ATOM 804 C C . LYS A 1 104 ? -10.892 3.979 3.996 1.00 65.44 104 LYS A C 1
ATOM 806 O O . LYS A 1 104 ? -11.500 3.370 4.862 1.00 65.44 104 LYS A O 1
ATOM 811 N N . ALA A 1 105 ? -9.919 4.854 4.271 1.00 57.78 105 ALA A N 1
ATOM 812 C CA . ALA A 1 105 ? -9.513 5.270 5.616 1.00 57.78 105 ALA A CA 1
ATOM 813 C C . ALA A 1 105 ? -10.336 6.457 6.155 1.00 57.78 105 ALA A C 1
ATOM 815 O O . ALA A 1 105 ? -10.519 6.559 7.369 1.00 57.78 105 ALA A O 1
ATOM 816 N N . LYS A 1 106 ? -10.850 7.317 5.265 1.00 56.09 106 LYS A N 1
ATOM 817 C CA . LYS A 1 106 ? -11.792 8.402 5.598 1.00 56.09 106 LYS A CA 1
ATOM 818 C C . LYS A 1 106 ? -13.162 7.863 6.017 1.00 56.09 106 LYS A C 1
ATOM 820 O O . LYS A 1 106 ? -13.857 8.614 6.729 1.00 56.09 106 LYS A O 1
#

pLDDT: mean 85.76, std 10.54, range [43.38, 94.44]

Nearest PDB structures (foldseek):
  2hc5-assembly1_A  TM=4.107E-01  e=2.971E+00  Bacillus subtilis
  2k8e-assembly1_A  TM=3.013E-01  e=1.328E+00  Escherichia coli K-12
  8iuj-assembly1_4H  TM=2.773E-01  e=2.971E+00  Euglena gracilis
  6njo-assembly1_C  TM=3.118E-01  e=8.687E+00  Escherichia coli O127:H6 str. E2348/69